Protein AF-A0A833VBT4-F1 (afdb_monomer)

Nearest PDB structures (foldseek):
  5vhp-assembly1_B  TM=3.359E-01  e=5.376E+00  Homo sapiens

Radius of gyration: 18.49 Å; Cα contacts (8 Å, |Δi|>4): 101; chains: 1; bounding box: 42×45×39 Å

Foldseek 3Di:
DDPVVVVCVVPQADADEAEAEAEPDPVRLVVVVVVVVVLVVQCPDPVSVRHHDYYEYEYAPQDDDPCVVPGHYDYDDHDDPPPPDPPPVPVPDD

InterPro domains:
  IPR044845 Glycosyltransferase HPAT/SRGT1-like [PTHR31485] (11-85)
  IPR056508 Hydroxyproline O-arabinosyltransferase-like domain [PF23452] (16-85)

Structure (mmCIF, N/CA/C/O backbone):
data_AF-A0A833VBT4-F1
#
_entry.id   AF-A0A833VBT4-F1
#
loop_
_atom_site.group_PDB
_atom_site.id
_atom_site.type_symbol
_atom_site.label_atom_id
_atom_site.label_alt_id
_atom_site.label_comp_id
_atom_site.label_asym_id
_atom_site.label_entity_id
_atom_site.label_seq_id
_atom_site.pdbx_PDB_ins_code
_atom_site.Cartn_x
_atom_site.Cartn_y
_atom_site.Cartn_z
_atom_site.occupancy
_atom_site.B_iso_or_equiv
_atom_site.auth_seq_id
_atom_site.auth_comp_id
_atom_site.auth_asym_id
_atom_site.auth_atom_id
_atom_site.pdbx_PDB_model_num
ATOM 1 N N . MET A 1 1 ? -7.368 18.477 15.048 1.00 52.59 1 MET A N 1
ATOM 2 C CA . MET A 1 1 ? -7.969 18.851 13.749 1.00 52.59 1 MET A CA 1
ATOM 3 C C . MET A 1 1 ? -8.642 20.213 13.882 1.00 52.59 1 MET A C 1
ATOM 5 O O . MET A 1 1 ? -9.181 20.459 14.955 1.00 52.59 1 MET A O 1
ATOM 9 N N . PRO A 1 2 ? -8.598 21.082 12.856 1.00 51.28 2 PRO A N 1
ATOM 10 C CA . PRO A 1 2 ? -9.328 22.354 12.844 1.00 51.28 2 PRO A CA 1
ATOM 11 C C . PRO A 1 2 ? -10.843 22.155 13.011 1.00 51.28 2 PRO A C 1
ATOM 13 O O . PRO A 1 2 ? -11.400 21.193 12.483 1.00 51.28 2 PRO A O 1
ATOM 16 N N . GLU A 1 3 ? -11.507 23.069 13.723 1.00 53.03 3 GLU A N 1
ATOM 17 C CA . GLU A 1 3 ? -12.948 23.003 14.038 1.00 53.03 3 GLU A CA 1
ATOM 18 C C . GLU A 1 3 ? -13.850 22.985 12.786 1.00 53.03 3 GLU A C 1
ATOM 20 O O . GLU A 1 3 ? -14.910 22.363 12.796 1.00 53.03 3 GLU A O 1
ATOM 25 N N . GLU A 1 4 ? -13.400 23.563 11.667 1.00 51.19 4 GLU A N 1
ATOM 26 C CA . GLU A 1 4 ? -14.099 23.513 10.369 1.00 51.19 4 GLU A CA 1
ATOM 27 C C . GLU A 1 4 ? -14.294 22.092 9.824 1.00 51.19 4 GLU A C 1
ATOM 29 O O . GLU A 1 4 ? -15.260 21.836 9.110 1.00 51.19 4 GLU A O 1
ATOM 34 N N . ILE A 1 5 ? -13.428 21.139 10.186 1.00 57.47 5 ILE A N 1
ATOM 35 C CA . ILE A 1 5 ? -13.559 19.743 9.743 1.00 57.47 5 ILE A CA 1
ATOM 36 C C . ILE A 1 5 ? -14.622 19.001 10.569 1.00 57.47 5 ILE A C 1
ATOM 38 O O . ILE A 1 5 ? -15.302 18.118 10.048 1.00 57.47 5 ILE A O 1
ATOM 42 N N . LYS A 1 6 ? -14.840 19.398 11.831 1.00 52.72 6 LYS A N 1
ATOM 43 C CA . LYS A 1 6 ? -15.88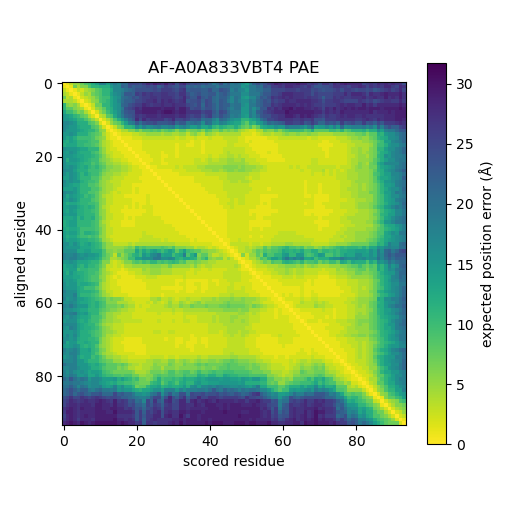2 18.809 12.686 1.00 52.72 6 LYS A CA 1
ATOM 44 C C . LYS A 1 6 ? -17.292 19.184 12.235 1.00 52.72 6 LYS A C 1
ATOM 46 O O . LYS A 1 6 ? -18.206 18.389 12.423 1.00 52.72 6 LYS A O 1
ATOM 51 N N . SER A 1 7 ? -17.497 20.357 11.629 1.00 45.12 7 SER A N 1
ATOM 52 C CA . SER A 1 7 ? -18.839 20.794 11.206 1.00 45.12 7 SER A CA 1
ATOM 53 C C . SER A 1 7 ? -19.397 19.970 10.035 1.00 45.12 7 SER A C 1
ATOM 55 O O 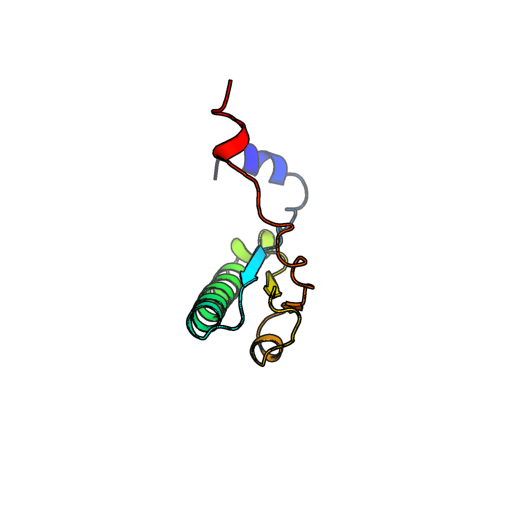. SER A 1 7 ? -20.608 19.758 9.959 1.00 45.12 7 SER A O 1
ATOM 57 N N . LEU A 1 8 ? -18.524 19.391 9.198 1.00 52.34 8 LEU A N 1
ATOM 58 C CA . LEU A 1 8 ? -18.888 18.408 8.168 1.00 52.34 8 LEU A CA 1
ATOM 59 C C . LEU A 1 8 ? -19.350 17.058 8.750 1.00 52.34 8 LEU A C 1
ATOM 61 O O . LEU A 1 8 ? -20.002 16.293 8.042 1.00 52.34 8 LEU A O 1
ATOM 65 N N . ALA A 1 9 ? -19.063 16.770 10.026 1.00 52.75 9 ALA A N 1
ATOM 66 C CA . ALA A 1 9 ? -19.427 15.518 10.701 1.00 52.75 9 ALA A CA 1
ATOM 67 C C . ALA A 1 9 ? -20.920 15.416 11.079 1.00 52.75 9 ALA A C 1
ATOM 69 O O . ALA A 1 9 ? -21.347 14.408 11.638 1.00 52.75 9 ALA A O 1
ATOM 70 N N . THR A 1 10 ? -21.736 16.429 10.760 1.00 51.72 10 THR A N 1
ATOM 71 C CA . THR A 1 10 ? -23.207 16.301 10.777 1.00 51.72 10 THR A CA 1
ATOM 72 C C . THR A 1 10 ? -23.742 15.483 9.594 1.00 51.72 10 THR A C 1
ATOM 74 O O . THR A 1 10 ? -24.881 15.022 9.636 1.00 51.72 10 THR A O 1
ATOM 77 N N . GLY A 1 11 ? -22.915 15.233 8.572 1.00 58.50 11 GLY A N 1
ATOM 78 C CA . GLY A 1 11 ? -23.092 14.157 7.599 1.00 58.50 11 GLY A CA 1
ATOM 79 C C . GLY A 1 11 ? -22.150 12.994 7.919 1.00 58.50 11 GLY A C 1
ATOM 80 O O . GLY A 1 11 ? -21.048 13.214 8.410 1.00 58.50 11 GLY A O 1
ATOM 81 N N . SER A 1 12 ? -22.588 11.759 7.646 1.00 62.66 12 SER A N 1
ATOM 82 C CA . SER A 1 12 ? -21.788 10.524 7.746 1.00 62.66 12 SER A CA 1
ATOM 83 C C . SER A 1 12 ? -20.300 10.774 7.456 1.00 62.66 12 SER A C 1
ATOM 85 O O . SER A 1 12 ? -19.960 11.146 6.329 1.00 62.66 12 SER A O 1
ATOM 87 N N . LEU A 1 13 ? -19.428 10.547 8.449 1.00 70.12 13 LEU A N 1
ATOM 88 C CA . LEU A 1 13 ? -17.972 10.632 8.298 1.00 70.12 13 LEU A CA 1
ATOM 89 C C . LEU A 1 13 ? -17.549 9.885 7.025 1.00 70.12 13 LEU A C 1
ATOM 91 O O . LEU A 1 13 ? -17.862 8.707 6.856 1.00 70.12 13 LEU A O 1
ATOM 95 N N . ARG A 1 14 ? -16.902 10.592 6.089 1.00 81.69 14 ARG A N 1
ATOM 96 C CA . ARG A 1 14 ? -16.386 9.988 4.855 1.00 81.69 14 ARG A CA 1
ATOM 97 C C . ARG A 1 14 ? -14.981 9.462 5.140 1.00 81.69 14 ARG A C 1
ATOM 99 O O . ARG A 1 14 ? -14.086 10.285 5.331 1.00 81.69 14 ARG A O 1
ATOM 106 N N . PRO A 1 15 ? -14.772 8.138 5.168 1.00 89.25 15 PRO A N 1
ATOM 107 C CA . PRO A 1 15 ? -13.468 7.589 5.489 1.00 89.25 15 PRO A CA 1
ATOM 108 C C . PRO A 1 15 ? -12.450 7.920 4.391 1.00 89.25 15 PRO A C 1
ATOM 110 O O . PRO A 1 15 ? -12.782 7.908 3.202 1.00 89.25 15 PRO A O 1
ATOM 113 N N . PHE A 1 16 ? -11.201 8.187 4.773 1.00 91.38 16 PHE A N 1
ATOM 114 C CA . PHE A 1 16 ? -10.107 8.426 3.830 1.00 91.38 16 PHE A CA 1
ATOM 115 C C . PHE A 1 16 ? -9.311 7.148 3.545 1.00 91.38 16 PHE A C 1
ATOM 117 O O . PHE A 1 16 ? -9.241 6.232 4.363 1.00 91.38 16 PHE A O 1
ATOM 124 N N . HIS A 1 17 ? -8.689 7.082 2.368 1.00 95.25 17 HIS A N 1
ATOM 125 C CA . HIS A 1 17 ? -7.850 5.956 1.955 1.00 95.25 17 HIS A CA 1
ATOM 126 C C . HIS A 1 17 ? -6.375 6.345 2.010 1.00 95.25 17 HIS A C 1
ATOM 128 O O . HIS A 1 17 ? -5.982 7.375 1.468 1.00 95.25 17 HIS A O 1
ATOM 134 N N . VAL A 1 18 ? -5.548 5.510 2.634 1.00 96.38 18 VAL A N 1
ATOM 135 C CA . VAL A 1 18 ? -4.102 5.731 2.732 1.00 96.38 18 VAL A CA 1
ATOM 136 C C . VAL A 1 18 ? -3.400 5.046 1.564 1.00 96.38 18 VAL A C 1
ATOM 138 O O . VAL A 1 18 ? -3.526 3.835 1.382 1.00 96.38 18 VAL A O 1
ATOM 141 N N . ALA A 1 19 ? -2.632 5.810 0.790 1.00 97.31 19 ALA A N 1
ATOM 142 C CA . ALA A 1 19 ? -1.779 5.289 -0.272 1.00 97.31 19 ALA A CA 1
ATOM 143 C C . ALA A 1 19 ? -0.299 5.457 0.102 1.00 97.31 19 ALA A C 1
ATOM 145 O O . ALA A 1 19 ? 0.136 6.554 0.445 1.00 97.31 19 ALA A O 1
ATOM 146 N N . LEU A 1 20 ? 0.472 4.372 0.023 1.00 96.75 20 LEU A N 1
ATOM 147 C CA . LEU A 1 20 ? 1.917 4.364 0.257 1.00 96.75 20 LEU A CA 1
ATOM 148 C C . LEU A 1 20 ? 2.649 4.009 -1.033 1.00 96.75 20 LEU A C 1
ATOM 150 O O . LEU A 1 20 ? 2.508 2.893 -1.518 1.00 96.75 20 LEU A O 1
ATOM 154 N N . THR A 1 21 ? 3.485 4.898 -1.557 1.00 95.62 21 THR A N 1
ATOM 155 C CA . THR A 1 21 ? 4.387 4.578 -2.672 1.00 95.62 21 THR A CA 1
ATOM 156 C C . THR A 1 21 ? 5.621 3.830 -2.171 1.00 95.62 21 THR A C 1
ATOM 158 O O . THR A 1 21 ? 6.288 4.302 -1.251 1.00 95.62 21 THR A O 1
ATOM 161 N N . ALA A 1 22 ? 5.946 2.686 -2.776 1.00 95.88 22 ALA A N 1
ATOM 162 C CA . ALA A 1 22 ? 7.042 1.825 -2.331 1.00 95.88 22 ALA A CA 1
ATOM 163 C C . ALA A 1 22 ? 7.810 1.172 -3.490 1.00 95.88 22 ALA A C 1
ATOM 165 O O . ALA A 1 22 ? 7.243 0.859 -4.538 1.00 95.88 22 ALA A O 1
ATOM 166 N N . THR A 1 23 ? 9.099 0.941 -3.264 1.00 93.94 23 THR A N 1
ATOM 167 C CA . THR A 1 23 ? 10.014 0.099 -4.051 1.00 93.94 23 THR A CA 1
ATOM 168 C C . THR A 1 23 ? 10.091 -1.309 -3.436 1.00 93.94 23 THR A C 1
ATOM 170 O O . THR A 1 23 ? 9.541 -1.570 -2.366 1.00 93.94 23 THR A O 1
ATOM 173 N N . ALA A 1 24 ? 10.787 -2.248 -4.089 1.00 92.00 24 ALA A N 1
ATOM 174 C CA . ALA A 1 24 ? 10.985 -3.611 -3.566 1.00 92.00 24 ALA A CA 1
ATOM 175 C C . ALA A 1 24 ? 12.258 -3.785 -2.704 1.00 92.00 24 ALA A C 1
ATOM 177 O O . ALA A 1 24 ? 12.596 -4.908 -2.312 1.00 92.00 24 ALA A O 1
ATOM 178 N N . ASP A 1 25 ? 12.996 -2.711 -2.409 1.00 94.31 25 ASP A N 1
ATOM 179 C CA . ASP A 1 25 ? 14.224 -2.807 -1.617 1.00 94.31 25 ASP A CA 1
ATOM 180 C C . ASP A 1 25 ? 13.931 -3.183 -0.143 1.00 94.31 25 ASP A C 1
ATOM 182 O O . ASP A 1 25 ? 12.807 -3.030 0.348 1.00 94.31 25 ASP A O 1
ATOM 186 N N . PRO A 1 26 ? 14.914 -3.743 0.589 1.00 95.56 26 PRO A N 1
ATOM 187 C CA . PRO A 1 26 ? 14.712 -4.167 1.975 1.00 95.56 26 PRO A CA 1
ATOM 188 C C . PRO A 1 26 ? 14.226 -3.058 2.918 1.00 95.56 26 PRO A C 1
ATOM 190 O O . PRO A 1 26 ? 13.426 -3.340 3.812 1.00 95.56 26 PRO A O 1
ATOM 193 N N . TYR A 1 27 ? 14.674 -1.816 2.720 1.00 95.38 27 TYR A N 1
ATOM 194 C CA . TYR A 1 27 ? 14.308 -0.692 3.575 1.00 95.38 27 TYR A CA 1
ATOM 195 C C . TYR A 1 27 ? 12.859 -0.266 3.330 1.00 95.38 27 TYR A C 1
ATOM 197 O O . TYR A 1 27 ? 12.078 -0.199 4.280 1.00 95.38 27 TYR A O 1
ATOM 205 N N . SER A 1 28 ? 12.459 -0.100 2.066 1.00 95.38 28 SER A N 1
ATOM 206 C CA . SER A 1 28 ? 11.077 0.222 1.695 1.00 95.38 28 SER A CA 1
ATOM 207 C C . SER A 1 28 ? 10.089 -0.853 2.165 1.00 95.38 28 SER A C 1
ATOM 209 O O . SER A 1 28 ? 9.009 -0.535 2.674 1.00 95.38 28 SER A O 1
ATOM 211 N N . ARG A 1 29 ? 10.477 -2.137 2.118 1.00 95.50 29 ARG A N 1
ATOM 212 C CA . ARG A 1 29 ? 9.671 -3.238 2.680 1.00 95.50 29 ARG A CA 1
ATOM 213 C C . ARG A 1 29 ? 9.491 -3.128 4.194 1.00 95.50 29 ARG A C 1
ATOM 215 O O . ARG A 1 29 ? 8.378 -3.306 4.689 1.00 95.50 29 ARG A O 1
ATOM 222 N N . TRP A 1 30 ? 10.559 -2.836 4.934 1.00 97.06 30 TRP A N 1
ATOM 223 C CA . TRP A 1 30 ? 10.482 -2.657 6.385 1.00 97.06 30 TRP A CA 1
ATOM 224 C C . TRP A 1 30 ? 9.632 -1.438 6.767 1.00 97.06 30 TRP A C 1
ATOM 226 O O . TRP A 1 30 ? 8.730 -1.560 7.598 1.00 97.06 30 TRP A O 1
ATOM 236 N N . GLN A 1 31 ? 9.830 -0.300 6.096 1.00 97.38 31 GLN A N 1
ATOM 237 C CA . GLN A 1 31 ? 9.011 0.898 6.298 1.00 97.38 31 GLN A CA 1
ATOM 238 C C . GLN A 1 31 ? 7.530 0.642 5.998 1.00 97.38 31 GLN A C 1
ATOM 240 O O . GLN A 1 31 ? 6.669 1.017 6.795 1.00 97.38 31 GLN A O 1
ATOM 245 N N . SER A 1 32 ? 7.229 -0.067 4.906 1.00 97.81 32 SER A N 1
ATOM 246 C CA . SER A 1 32 ? 5.855 -0.430 4.538 1.00 97.81 32 SER A CA 1
ATOM 247 C C . SER A 1 32 ? 5.156 -1.225 5.641 1.00 97.81 32 SER A C 1
ATOM 249 O O . SER A 1 32 ? 3.998 -0.953 5.961 1.00 97.81 32 SER A O 1
ATOM 251 N N . ARG A 1 33 ? 5.863 -2.171 6.276 1.00 97.75 33 ARG A N 1
ATOM 252 C CA . ARG A 1 33 ? 5.320 -2.948 7.400 1.00 97.75 33 ARG A CA 1
ATOM 253 C C . ARG A 1 33 ? 5.045 -2.091 8.628 1.00 97.75 33 ARG A C 1
ATOM 255 O O . ARG A 1 33 ? 3.997 -2.262 9.246 1.00 97.75 33 ARG A O 1
ATOM 262 N N . ILE A 1 34 ? 5.939 -1.162 8.968 1.00 98.00 34 ILE A N 1
ATOM 263 C CA . ILE A 1 34 ? 5.734 -0.245 10.100 1.00 98.00 34 ILE A CA 1
ATOM 264 C C . ILE A 1 34 ? 4.501 0.626 9.862 1.00 98.00 34 ILE A C 1
ATOM 266 O O . ILE A 1 34 ? 3.641 0.729 10.736 1.00 98.00 34 ILE A O 1
ATOM 270 N N . MET A 1 35 ? 4.382 1.217 8.673 1.00 97.62 35 MET A N 1
ATOM 271 C CA . MET A 1 35 ? 3.233 2.057 8.333 1.00 97.62 35 MET A CA 1
ATOM 272 C C . MET A 1 35 ? 1.926 1.265 8.367 1.00 97.62 35 MET A C 1
ATOM 274 O O . MET A 1 35 ? 0.945 1.724 8.947 1.00 97.62 35 MET A O 1
ATOM 278 N N . TYR A 1 36 ? 1.917 0.052 7.808 1.00 98.06 36 TYR A N 1
ATOM 279 C CA . TYR A 1 36 ? 0.726 -0.793 7.811 1.00 98.06 36 TYR A CA 1
ATOM 280 C C . TYR A 1 36 ? 0.340 -1.272 9.218 1.00 98.06 36 TYR A C 1
ATOM 282 O O . TYR A 1 36 ? -0.846 -1.345 9.544 1.00 98.06 36 TYR A O 1
ATOM 290 N N . TYR A 1 37 ? 1.320 -1.549 10.081 1.00 98.00 37 TYR A N 1
ATOM 291 C CA . TYR A 1 37 ? 1.074 -1.848 11.491 1.00 98.00 37 TYR A CA 1
ATOM 292 C C . TYR A 1 37 ? 0.342 -0.694 12.186 1.00 98.00 37 TYR A C 1
ATOM 294 O O . TYR A 1 37 ? -0.713 -0.914 12.782 1.00 98.00 37 TYR A O 1
ATOM 302 N N . TRP A 1 38 ? 0.846 0.535 12.056 1.00 96.75 38 TRP A N 1
ATOM 303 C CA . TRP A 1 38 ? 0.228 1.704 12.684 1.00 96.75 38 TRP A CA 1
ATOM 304 C C . TRP A 1 38 ? -1.129 2.055 12.078 1.00 96.75 38 TRP A C 1
ATOM 306 O O . TRP A 1 38 ? -2.046 2.381 12.825 1.00 96.75 38 TRP A O 1
ATOM 316 N N . TYR A 1 39 ? -1.306 1.897 10.762 1.00 96.56 39 TYR A N 1
ATOM 317 C CA . TYR A 1 39 ? -2.620 2.001 10.120 1.00 96.56 39 TYR A CA 1
ATOM 318 C C . TYR A 1 39 ? -3.640 1.072 10.795 1.00 96.56 39 TYR A C 1
ATOM 320 O O . TYR A 1 39 ? -4.718 1.524 11.179 1.00 96.56 39 TYR A O 1
ATOM 328 N N . LYS A 1 40 ? -3.292 -0.208 10.997 1.00 96.38 40 LYS A N 1
ATOM 329 C CA . LYS A 1 40 ? -4.177 -1.170 11.672 1.00 96.38 40 LYS A CA 1
ATOM 330 C C . LYS A 1 40 ? -4.430 -0.787 13.129 1.00 96.38 40 LYS A C 1
ATOM 332 O O . LYS A 1 40 ? -5.567 -0.877 13.579 1.00 96.38 40 LYS A O 1
ATOM 337 N N . ALA A 1 41 ? -3.396 -0.349 13.848 1.00 96.00 41 ALA A N 1
ATOM 338 C CA . ALA A 1 41 ? -3.508 0.052 15.248 1.00 96.00 41 ALA A CA 1
ATOM 339 C C . ALA A 1 41 ? -4.413 1.281 15.439 1.00 96.00 41 ALA A C 1
ATOM 341 O O . ALA A 1 41 ? -5.189 1.323 16.387 1.00 96.00 41 ALA A O 1
ATOM 342 N N . ILE A 1 42 ? -4.343 2.266 14.539 1.00 93.88 42 ILE A N 1
ATOM 343 C CA . ILE A 1 42 ? -5.204 3.457 14.565 1.00 93.88 42 ILE A CA 1
ATOM 344 C C . ILE A 1 42 ? -6.626 3.092 14.142 1.00 93.88 42 ILE A C 1
ATOM 346 O O . ILE A 1 42 ? -7.576 3.431 14.834 1.00 93.88 42 ILE A O 1
ATOM 350 N N . LYS A 1 43 ? -6.792 2.327 13.059 1.00 93.75 43 LYS A N 1
ATOM 351 C CA . LYS A 1 43 ? -8.115 1.898 12.583 1.00 93.75 43 LYS A CA 1
ATOM 352 C C . LYS A 1 43 ? -8.889 1.053 13.604 1.00 93.75 43 LYS A C 1
ATOM 354 O O . LYS A 1 43 ? -10.114 1.049 13.581 1.00 93.75 43 LYS A O 1
ATOM 359 N N . ALA A 1 44 ? -8.195 0.333 14.483 1.00 93.06 44 ALA A N 1
ATOM 360 C CA . ALA A 1 44 ? -8.815 -0.443 15.554 1.00 93.06 44 ALA A CA 1
ATOM 361 C C . ALA A 1 44 ? -9.311 0.412 16.740 1.00 93.06 44 ALA A C 1
ATOM 363 O O . ALA A 1 44 ? -10.007 -0.115 17.606 1.00 93.06 44 ALA A O 1
ATOM 364 N N . GLN A 1 45 ? -8.955 1.700 16.809 1.00 91.25 45 GLN A N 1
ATOM 365 C CA . GLN A 1 4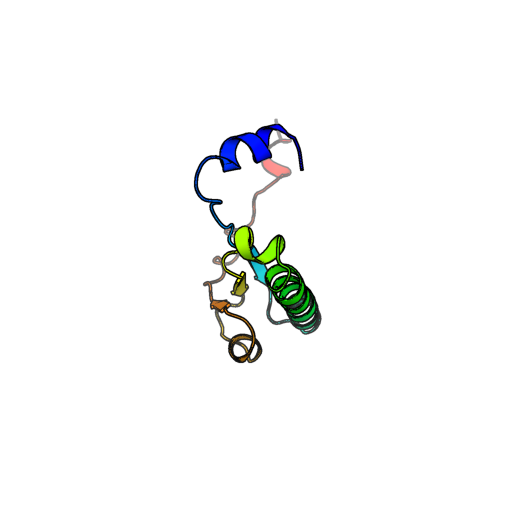5 ? -9.417 2.607 17.864 1.00 91.25 45 GLN A CA 1
ATOM 366 C C . GLN A 1 45 ? -10.830 3.139 17.556 1.00 91.25 45 GLN A C 1
ATOM 368 O O . GLN A 1 45 ? -11.200 3.233 16.383 1.00 91.25 45 GLN A O 1
ATOM 373 N N . PRO A 1 46 ? -11.642 3.483 18.575 1.00 81.19 46 PRO A N 1
ATOM 374 C CA . PRO A 1 46 ? -13.032 3.905 18.375 1.00 81.19 46 PRO A CA 1
ATOM 375 C C . PRO A 1 46 ? -13.183 5.115 17.443 1.00 81.19 46 PRO A C 1
ATOM 377 O O . PRO A 1 46 ? -14.036 5.110 16.560 1.00 81.19 46 PRO A O 1
ATOM 380 N N . ASP A 1 47 ? -12.322 6.116 17.604 1.00 75.62 47 ASP A N 1
ATOM 381 C CA . ASP A 1 47 ? -12.237 7.320 16.776 1.00 75.62 47 ASP A CA 1
ATOM 382 C C . ASP A 1 47 ? -11.628 7.032 15.394 1.00 75.62 47 ASP A C 1
ATOM 384 O O . ASP A 1 47 ? -12.188 7.416 14.366 1.00 75.62 47 ASP A O 1
ATOM 388 N N . GLY A 1 48 ? -10.534 6.271 15.348 1.00 73.50 48 GLY A N 1
ATOM 389 C CA . GLY A 1 48 ? -9.861 5.911 14.104 1.00 73.50 48 GLY A CA 1
ATOM 390 C C . GLY A 1 48 ? -10.702 5.022 13.184 1.00 73.50 48 GLY A C 1
ATOM 391 O O . GLY A 1 48 ? -10.585 5.122 11.966 1.00 73.50 48 GLY A O 1
ATOM 392 N N . SER A 1 49 ? -11.589 4.185 13.724 1.00 75.38 49 SER A N 1
ATOM 393 C CA . SER A 1 49 ? -12.421 3.269 12.931 1.00 75.38 49 SER A CA 1
ATOM 394 C C . SER A 1 49 ? -13.404 3.979 11.991 1.00 75.38 49 SER A C 1
ATOM 396 O O . SER A 1 49 ? -13.710 3.450 10.921 1.00 75.38 49 SER A O 1
ATOM 398 N N . ALA A 1 50 ? -13.862 5.180 12.361 1.00 80.62 50 ALA A N 1
ATOM 399 C CA . ALA A 1 50 ? -14.814 5.963 11.578 1.00 80.62 50 ALA A CA 1
ATOM 400 C C . ALA A 1 50 ? -14.139 6.794 10.471 1.00 80.62 50 ALA A C 1
ATOM 402 O O . ALA A 1 50 ? -14.743 7.043 9.428 1.00 80.62 50 ALA A O 1
ATOM 403 N N . GLU A 1 51 ? -12.883 7.203 10.672 1.00 86.31 51 GLU A N 1
ATOM 404 C CA . GLU A 1 51 ? -12.134 8.024 9.711 1.00 86.31 51 GLU A CA 1
ATOM 405 C C . GLU A 1 51 ? -11.274 7.186 8.748 1.00 86.31 51 GLU A C 1
ATOM 407 O O . GLU A 1 51 ? -11.066 7.564 7.593 1.00 86.31 51 GLU A O 1
ATOM 412 N N . MET A 1 52 ? -10.778 6.029 9.196 1.00 91.44 52 MET A N 1
ATOM 413 C CA . MET A 1 52 ? -9.799 5.225 8.462 1.00 91.44 52 MET A CA 1
ATOM 414 C C . MET A 1 52 ? -10.475 4.221 7.517 1.00 91.44 52 MET A C 1
ATOM 416 O O . MET A 1 52 ? -10.904 3.131 7.911 1.00 91.44 52 MET A O 1
ATOM 420 N N . GLY A 1 53 ? -10.486 4.550 6.226 1.00 92.62 53 GLY A N 1
ATOM 421 C CA . GLY A 1 53 ? -10.946 3.694 5.133 1.00 92.62 53 GLY A CA 1
ATOM 422 C C . GLY A 1 53 ? -9.945 2.591 4.800 1.00 92.62 53 GLY A C 1
ATOM 423 O O . GLY A 1 53 ? -9.617 1.760 5.646 1.00 92.62 53 GLY A O 1
ATOM 424 N N . GLY A 1 54 ? -9.476 2.522 3.557 1.00 94.81 54 GLY A N 1
ATOM 425 C CA . GLY A 1 54 ? -8.523 1.502 3.111 1.00 94.81 54 GLY A CA 1
ATOM 426 C C . GLY A 1 54 ? -7.054 1.904 3.263 1.00 94.81 54 GLY A C 1
ATOM 427 O O . GLY A 1 54 ? -6.721 3.055 3.541 1.00 94.81 54 GLY A O 1
ATOM 428 N N . PHE A 1 55 ? -6.175 0.925 3.062 1.00 97.62 55 PHE A N 1
ATOM 429 C CA . PHE A 1 55 ? -4.737 1.124 2.904 1.00 97.62 55 PHE A CA 1
ATOM 430 C C . PHE A 1 55 ? -4.292 0.388 1.647 1.00 97.62 55 PHE A C 1
ATOM 432 O O . PHE A 1 55 ? -4.626 -0.785 1.476 1.00 97.62 55 PHE A O 1
ATOM 439 N N . THR A 1 56 ? -3.526 1.046 0.782 1.00 98.31 56 THR A N 1
ATOM 440 C CA . THR A 1 56 ? -2.926 0.411 -0.393 1.00 98.31 56 THR A CA 1
ATOM 441 C C . THR A 1 56 ? -1.481 0.837 -0.547 1.00 98.31 56 THR A C 1
ATOM 443 O O . THR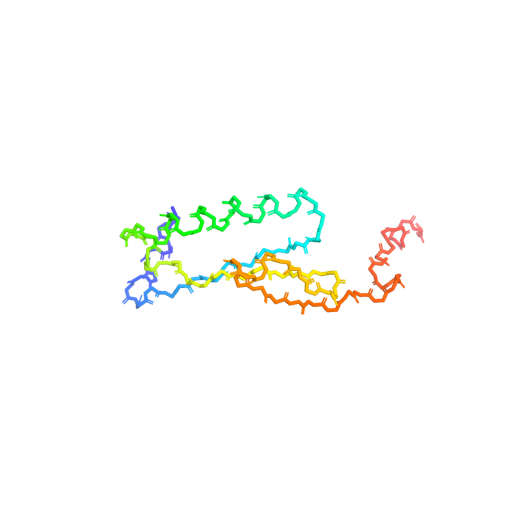 A 1 56 ? -1.155 2.021 -0.581 1.00 98.31 56 THR A O 1
ATOM 446 N N . ARG A 1 57 ? -0.607 -0.151 -0.697 1.00 98.00 57 ARG A N 1
ATOM 447 C CA . ARG A 1 57 ? 0.767 0.060 -1.131 1.00 98.00 57 ARG A CA 1
ATOM 448 C C . ARG A 1 57 ? 0.818 0.085 -2.659 1.00 98.00 57 ARG A C 1
ATOM 450 O O . ARG A 1 57 ? 0.385 -0.863 -3.300 1.00 98.00 57 ARG A O 1
ATOM 457 N N . VAL A 1 58 ? 1.355 1.144 -3.243 1.00 97.50 58 VAL A N 1
ATOM 458 C CA . VAL A 1 58 ? 1.594 1.304 -4.679 1.00 97.50 58 VAL A CA 1
ATOM 459 C C . VAL A 1 58 ? 3.044 0.924 -4.966 1.00 97.50 58 VAL A C 1
ATOM 461 O O . VAL A 1 58 ? 3.971 1.654 -4.607 1.00 97.50 58 VAL A O 1
ATOM 464 N N . LEU A 1 59 ? 3.239 -0.245 -5.573 1.00 96.81 59 LEU A N 1
ATOM 465 C CA . LEU A 1 59 ? 4.550 -0.821 -5.855 1.00 96.81 59 LEU A CA 1
ATOM 466 C C . LEU A 1 59 ? 4.989 -0.465 -7.279 1.00 96.81 59 LEU A C 1
ATOM 468 O O . LEU A 1 59 ? 4.426 -0.980 -8.241 1.00 96.81 59 LEU A O 1
ATOM 472 N N . HIS A 1 60 ? 6.011 0.382 -7.413 1.00 92.06 60 HIS A N 1
ATOM 473 C CA . HIS A 1 60 ? 6.452 0.936 -8.705 1.00 92.06 60 HIS A CA 1
ATOM 474 C C . HIS A 1 60 ? 7.664 0.219 -9.319 1.00 92.06 60 HIS A C 1
ATOM 476 O O . HIS A 1 60 ? 8.448 0.803 -10.062 1.00 92.06 60 HIS A O 1
ATOM 482 N N . THR A 1 61 ? 7.830 -1.067 -9.010 1.00 90.88 61 THR A N 1
ATOM 483 C CA . THR A 1 61 ? 8.864 -1.923 -9.615 1.00 90.88 61 THR A CA 1
ATOM 484 C C . THR A 1 61 ? 8.388 -2.655 -10.870 1.00 90.88 61 THR A C 1
ATOM 486 O O . THR A 1 61 ? 9.190 -3.332 -11.512 1.00 90.88 61 THR A O 1
ATOM 489 N N . GLY A 1 62 ? 7.089 -2.591 -11.187 1.00 91.38 62 GLY A N 1
ATOM 490 C CA . GLY A 1 62 ? 6.463 -3.377 -12.255 1.00 91.38 62 GLY A CA 1
ATOM 491 C C . GLY A 1 62 ? 6.412 -4.886 -11.989 1.00 91.38 62 GLY A C 1
ATOM 492 O O . GLY A 1 62 ? 6.071 -5.653 -12.884 1.00 91.38 62 GLY A O 1
ATOM 493 N N . LYS A 1 63 ? 6.786 -5.353 -10.788 1.00 93.25 63 LYS A N 1
ATOM 494 C CA . LYS A 1 63 ? 6.812 -6.783 -10.438 1.00 93.25 63 LYS A CA 1
ATOM 495 C C . LYS A 1 63 ? 6.266 -7.017 -9.030 1.00 93.25 63 LYS A C 1
ATOM 497 O O . LYS A 1 63 ? 6.607 -6.246 -8.133 1.00 93.25 63 LYS A O 1
ATOM 502 N N . PRO A 1 64 ? 5.479 -8.085 -8.813 1.00 94.88 64 PRO A N 1
ATOM 503 C CA . PRO A 1 64 ? 4.974 -8.424 -7.489 1.00 94.88 64 PRO A CA 1
ATOM 504 C C . PRO A 1 64 ? 6.107 -8.806 -6.526 1.00 94.88 64 PRO A C 1
ATOM 506 O O . PRO A 1 64 ? 7.172 -9.270 -6.942 1.00 94.88 64 PRO A O 1
ATOM 509 N N . ASP A 1 65 ? 5.858 -8.650 -5.227 1.00 94.81 65 ASP A N 1
ATOM 510 C CA . ASP A 1 65 ? 6.748 -9.104 -4.157 1.00 94.81 65 ASP A CA 1
ATOM 511 C C . ASP A 1 65 ? 5.979 -9.893 -3.083 1.00 94.81 65 ASP A C 1
ATOM 513 O O . ASP A 1 65 ? 4.751 -9.921 -3.060 1.00 94.81 65 ASP A O 1
ATOM 517 N N . ARG A 1 66 ? 6.709 -10.528 -2.157 1.00 94.12 66 ARG A N 1
ATOM 518 C CA . ARG A 1 66 ? 6.103 -11.314 -1.064 1.00 94.12 66 ARG A CA 1
ATOM 519 C C . ARG A 1 66 ? 5.301 -10.479 -0.063 1.00 94.12 66 ARG A C 1
ATOM 521 O O . ARG A 1 66 ? 4.538 -11.030 0.714 1.00 94.12 66 ARG A O 1
ATOM 528 N N . LEU A 1 67 ? 5.488 -9.159 -0.025 1.00 95.12 67 LEU A N 1
ATOM 529 C CA . LEU A 1 67 ? 4.770 -8.313 0.928 1.00 95.12 67 LEU A CA 1
ATOM 530 C C . LEU A 1 67 ? 3.311 -8.096 0.492 1.00 95.12 67 LEU A C 1
ATOM 532 O O . LEU A 1 67 ? 2.492 -7.663 1.298 1.00 95.12 67 LEU A O 1
ATOM 536 N N . MET A 1 68 ? 2.965 -8.448 -0.751 1.00 96.62 68 MET A N 1
ATOM 537 C CA . MET A 1 68 ? 1.583 -8.475 -1.238 1.00 96.62 68 MET A CA 1
ATOM 538 C C . MET A 1 68 ? 0.708 -9.498 -0.505 1.00 96.62 68 MET A C 1
ATOM 540 O O . MET A 1 68 ? -0.496 -9.282 -0.402 1.00 96.62 68 MET A O 1
ATOM 544 N N . ASP A 1 69 ? 1.311 -10.554 0.050 1.00 96.31 69 ASP A N 1
ATOM 545 C CA . ASP A 1 69 ? 0.611 -11.549 0.872 1.00 96.31 69 ASP A CA 1
ATOM 546 C C . ASP A 1 69 ? 0.161 -10.959 2.227 1.00 96.31 69 ASP A C 1
ATOM 548 O O . ASP A 1 69 ? -0.725 -11.496 2.888 1.00 96.31 69 ASP A O 1
ATOM 552 N N . GLU A 1 70 ? 0.767 -9.841 2.649 1.00 96.50 70 GLU A N 1
ATOM 553 C CA . GLU A 1 70 ? 0.536 -9.199 3.950 1.00 96.50 70 GLU A CA 1
ATOM 554 C C . GLU A 1 70 ? -0.180 -7.844 3.842 1.00 96.50 70 GLU A C 1
ATOM 556 O O . GLU A 1 70 ? -0.963 -7.482 4.722 1.00 96.50 70 GLU A O 1
ATOM 561 N N . ILE A 1 71 ? 0.124 -7.062 2.802 1.00 97.81 71 ILE A N 1
ATOM 562 C CA . ILE A 1 71 ? -0.324 -5.677 2.635 1.00 97.81 71 ILE A CA 1
ATOM 563 C C . ILE A 1 71 ? -1.064 -5.555 1.298 1.00 97.81 71 ILE A C 1
ATOM 565 O O . ILE A 1 71 ? -0.462 -5.855 0.260 1.00 97.81 71 ILE A O 1
ATOM 569 N N . PRO A 1 72 ? -2.308 -5.030 1.271 1.00 98.19 72 PRO A N 1
ATOM 570 C CA . PRO A 1 72 ? -3.008 -4.760 0.020 1.00 98.19 72 PRO A CA 1
ATOM 571 C C . PRO A 1 72 ? -2.141 -3.892 -0.890 1.00 98.19 72 PRO A C 1
ATOM 573 O O . PRO A 1 72 ? -1.754 -2.777 -0.528 1.00 98.19 72 PRO A O 1
ATOM 576 N N . THR A 1 73 ? -1.785 -4.432 -2.050 1.00 98.25 73 THR A N 1
ATOM 577 C CA . THR A 1 73 ? -0.788 -3.832 -2.934 1.00 98.25 73 THR A CA 1
ATOM 578 C C . THR A 1 73 ? -1.334 -3.721 -4.345 1.00 98.25 73 THR A C 1
ATOM 580 O O . THR A 1 73 ? -1.882 -4.679 -4.882 1.00 98.25 73 THR A O 1
ATOM 583 N N . PHE A 1 74 ? -1.123 -2.561 -4.951 1.00 97.69 74 PHE A N 1
ATOM 584 C CA . PHE A 1 74 ? -1.323 -2.321 -6.368 1.00 97.69 74 PHE A CA 1
ATOM 585 C C . PHE A 1 74 ? 0.047 -2.214 -7.041 1.00 97.69 74 PHE A C 1
ATOM 587 O O . PHE A 1 74 ? 0.857 -1.368 -6.661 1.00 97.69 74 PHE A O 1
ATOM 594 N N . VAL A 1 75 ? 0.330 -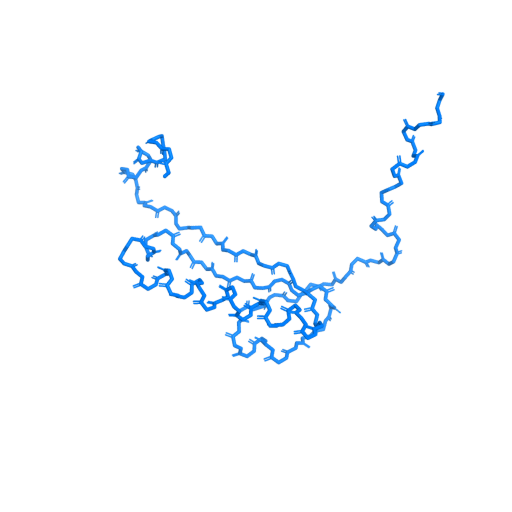3.100 -7.996 1.00 97.00 75 VAL A N 1
ATOM 595 C CA . VAL A 1 75 ? 1.574 -3.058 -8.778 1.00 97.00 75 VAL A CA 1
ATOM 596 C C . VAL A 1 75 ? 1.345 -2.135 -9.965 1.00 97.00 75 VAL A C 1
ATOM 598 O O . VAL A 1 75 ? 0.386 -2.328 -10.707 1.00 97.00 75 VAL A O 1
ATOM 601 N N . VAL A 1 76 ? 2.213 -1.141 -10.126 1.00 94.44 76 VAL A N 1
ATOM 602 C CA . VAL A 1 76 ? 2.170 -0.207 -11.253 1.00 94.44 76 VAL A CA 1
ATOM 603 C C . VAL A 1 76 ? 3.365 -0.405 -12.161 1.00 94.44 76 VAL A C 1
ATOM 605 O O . VAL A 1 76 ? 4.466 -0.732 -11.701 1.00 94.44 76 VAL A O 1
ATOM 608 N N . ASP A 1 77 ? 3.137 -0.162 -13.446 1.00 91.56 77 ASP A N 1
ATOM 609 C CA . ASP A 1 77 ? 4.206 -0.126 -14.427 1.00 91.56 77 ASP A CA 1
ATOM 610 C C . ASP A 1 77 ? 5.094 1.101 -14.176 1.00 91.56 77 ASP A C 1
ATOM 612 O O . ASP A 1 77 ? 4.583 2.213 -13.995 1.00 91.56 77 ASP A O 1
ATOM 616 N N . PRO A 1 78 ? 6.426 0.926 -14.131 1.00 86.88 78 PRO A N 1
ATOM 617 C CA . PRO A 1 78 ? 7.337 2.049 -14.031 1.00 86.88 78 PRO A CA 1
ATOM 618 C C . PRO A 1 78 ? 7.249 2.898 -15.298 1.00 86.88 78 PRO A C 1
ATOM 620 O O . PRO A 1 78 ? 7.019 2.394 -16.401 1.00 86.88 78 PRO A O 1
ATOM 623 N N . LEU A 1 79 ? 7.485 4.200 -15.144 1.00 86.00 79 LEU A N 1
ATOM 624 C CA . LEU A 1 79 ? 7.603 5.085 -16.294 1.00 86.00 79 LEU A CA 1
ATOM 625 C C . LEU A 1 79 ? 8.755 4.624 -17.205 1.00 86.00 79 LEU A C 1
ATOM 627 O O . LEU A 1 79 ? 9.783 4.154 -16.701 1.00 86.00 79 LEU A O 1
ATOM 631 N N . PRO A 1 80 ? 8.623 4.781 -18.536 1.00 86.38 80 PRO A N 1
ATOM 632 C CA . PRO A 1 80 ? 9.737 4.552 -19.441 1.00 86.38 80 PRO A CA 1
ATOM 633 C C . PRO A 1 80 ? 10.943 5.419 -19.040 1.00 86.38 80 PRO A C 1
ATOM 635 O O . PRO A 1 80 ? 10.755 6.566 -18.618 1.00 86.38 80 PRO A O 1
ATOM 638 N N . PRO A 1 81 ? 12.181 4.915 -19.190 1.00 82.25 81 PRO A N 1
ATOM 639 C CA . PRO A 1 81 ? 13.372 5.674 -18.832 1.00 82.25 81 PRO A CA 1
ATOM 640 C C . PRO A 1 81 ? 13.394 7.052 -19.505 1.00 82.25 81 PRO A C 1
ATOM 642 O O . PRO A 1 81 ? 13.293 7.149 -20.726 1.00 82.25 81 PRO A O 1
ATOM 645 N N . GLY A 1 82 ? 13.562 8.116 -18.716 1.00 80.00 82 GLY A N 1
ATOM 646 C CA . GLY A 1 82 ? 13.709 9.479 -19.230 1.00 80.00 82 GLY A CA 1
ATOM 647 C C . GLY A 1 82 ? 12.418 10.293 -19.319 1.00 80.00 82 GLY A C 1
ATOM 648 O O . GLY A 1 82 ? 12.507 11.492 -19.567 1.00 80.00 82 GLY A O 1
ATOM 649 N N . VAL A 1 83 ? 11.247 9.697 -19.075 1.00 82.25 83 VAL A N 1
ATOM 650 C CA . VAL A 1 83 ? 9.955 10.417 -19.018 1.00 82.25 83 VAL A CA 1
ATOM 651 C C . VAL A 1 83 ? 9.817 11.241 -17.730 1.00 82.25 83 VAL A C 1
ATOM 653 O O . VAL A 1 83 ? 9.114 12.244 -17.695 1.00 82.25 83 VAL A O 1
ATOM 656 N N . ASP A 1 84 ? 10.534 10.850 -16.679 1.00 73.19 84 ASP A N 1
ATOM 657 C CA . ASP A 1 84 ? 10.603 11.497 -15.367 1.00 73.19 84 ASP A CA 1
ATOM 658 C C . ASP A 1 84 ? 11.590 12.678 -15.305 1.00 73.19 84 ASP A C 1
ATOM 660 O O . ASP A 1 84 ? 11.661 13.391 -14.302 1.00 73.19 84 ASP A O 1
ATOM 664 N N . ARG A 1 85 ? 12.350 12.917 -16.382 1.00 71.88 85 ARG A N 1
ATOM 665 C CA . ARG A 1 85 ? 13.305 14.025 -16.470 1.00 71.88 85 ARG A CA 1
ATOM 666 C C . ARG A 1 85 ? 12.574 15.342 -16.709 1.00 71.88 85 ARG A C 1
ATOM 668 O O . ARG A 1 85 ? 12.503 15.839 -17.830 1.00 71.88 85 ARG A O 1
ATOM 675 N N . VAL A 1 86 ? 12.077 15.955 -15.641 1.00 62.47 86 VAL A N 1
ATOM 676 C CA . VAL A 1 86 ? 11.739 17.381 -15.663 1.00 62.47 86 VAL A CA 1
ATOM 677 C C . VAL A 1 86 ? 13.061 18.147 -15.639 1.00 62.47 86 VAL A C 1
ATOM 679 O O . VAL A 1 86 ? 13.715 18.247 -14.602 1.00 62.47 86 VAL A O 1
ATOM 682 N N . SER A 1 87 ? 13.503 18.640 -16.797 1.00 58.84 87 SER A N 1
ATOM 683 C CA . SER A 1 87 ? 14.693 19.487 -16.911 1.00 58.84 87 SER A CA 1
ATOM 684 C C . SER A 1 87 ? 14.476 20.802 -16.157 1.00 58.84 87 SER A C 1
ATOM 686 O O . SER A 1 87 ? 14.094 21.809 -16.748 1.00 58.84 87 SER A O 1
ATOM 688 N N . ILE A 1 88 ? 14.763 20.816 -14.852 1.00 57.62 88 ILE A N 1
ATOM 689 C CA . ILE A 1 88 ? 14.793 22.030 -14.012 1.00 57.62 88 ILE A CA 1
ATOM 690 C C . ILE A 1 88 ? 15.720 23.107 -14.615 1.00 57.62 88 ILE A C 1
ATOM 692 O O . ILE A 1 88 ? 15.528 24.295 -14.383 1.00 57.62 88 ILE A O 1
ATOM 696 N N . LEU A 1 89 ? 16.678 22.711 -15.461 1.00 53.25 89 LEU A N 1
ATOM 697 C CA . LEU A 1 89 ? 17.605 23.619 -16.136 1.00 53.25 89 LEU A CA 1
ATOM 698 C C . LEU A 1 89 ? 17.010 24.450 -17.291 1.00 53.25 89 LEU A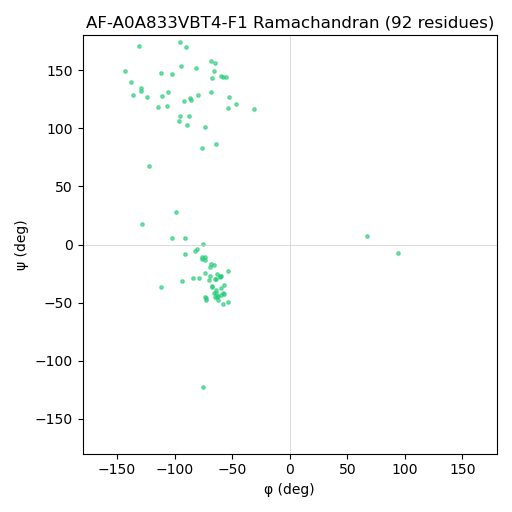 C 1
ATOM 700 O O . LEU A 1 89 ? 17.686 25.358 -17.761 1.00 53.25 89 LEU A O 1
ATOM 704 N N . SER A 1 90 ? 15.786 24.181 -17.765 1.00 53.84 90 SER A N 1
ATOM 705 C CA . SER A 1 90 ? 15.212 24.940 -18.895 1.00 53.84 90 SER A CA 1
ATOM 706 C C . SER A 1 90 ? 14.617 26.302 -18.503 1.00 53.84 90 SER A C 1
ATOM 708 O O . SER A 1 90 ? 14.170 27.027 -19.384 1.00 53.84 90 SER A O 1
ATOM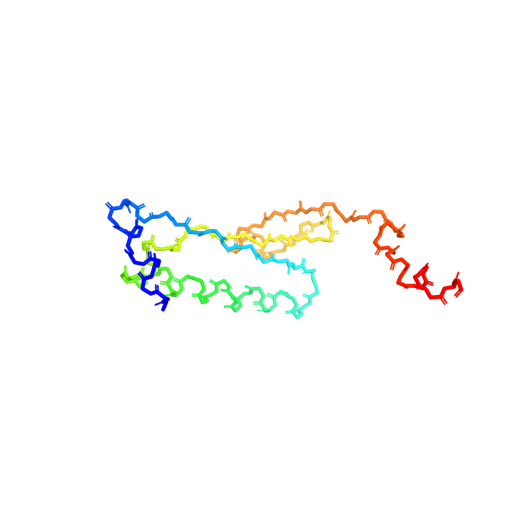 710 N N . LEU A 1 91 ? 14.591 26.654 -17.211 1.00 54.44 91 LEU A N 1
ATOM 711 C CA . LEU A 1 91 ? 14.029 27.919 -16.705 1.00 54.44 91 LEU A CA 1
ATOM 712 C C . LEU A 1 91 ? 15.090 28.982 -16.352 1.00 54.44 91 LEU A C 1
ATOM 714 O O . LEU A 1 91 ? 14.739 30.026 -15.816 1.00 54.44 91 LEU A O 1
ATOM 718 N N . TYR A 1 92 ? 16.375 28.726 -16.628 1.00 54.09 92 TYR A N 1
ATOM 719 C CA . TYR A 1 92 ? 17.491 29.633 -16.299 1.00 54.09 92 TYR A CA 1
ATOM 720 C C . TYR A 1 92 ? 18.413 29.949 -17.493 1.00 54.09 92 TYR A C 1
ATOM 722 O O . TYR A 1 92 ? 19.542 30.395 -17.301 1.00 54.09 92 TYR A O 1
ATOM 730 N N . LEU A 1 93 ? 17.950 29.713 -18.722 1.00 50.00 93 LEU A N 1
ATOM 731 C CA . LEU A 1 93 ? 18.650 30.102 -19.951 1.00 50.00 93 LEU A CA 1
ATOM 732 C C . LEU A 1 93 ? 17.751 31.015 -20.797 1.00 50.00 93 LEU A C 1
ATOM 734 O O . LEU A 1 93 ? 17.306 30.625 -21.872 1.00 50.00 93 LEU A O 1
ATOM 738 N N . GLU A 1 94 ? 17.495 32.217 -20.281 1.00 49.66 94 GLU A N 1
ATOM 739 C CA . GLU A 1 94 ? 17.230 33.438 -21.058 1.00 49.66 94 GLU A CA 1
ATOM 740 C C . GLU A 1 94 ? 18.114 34.561 -20.507 1.00 49.66 94 GLU A C 1
ATOM 742 O O . GLU A 1 94 ? 18.197 34.685 -19.261 1.00 49.66 94 GLU A O 1
#

Mean predicted aligned error: 9.62 Å

Secondary structure (DSSP, 8-state):
--HHHHHGGGS----EEEEEEE-SSHH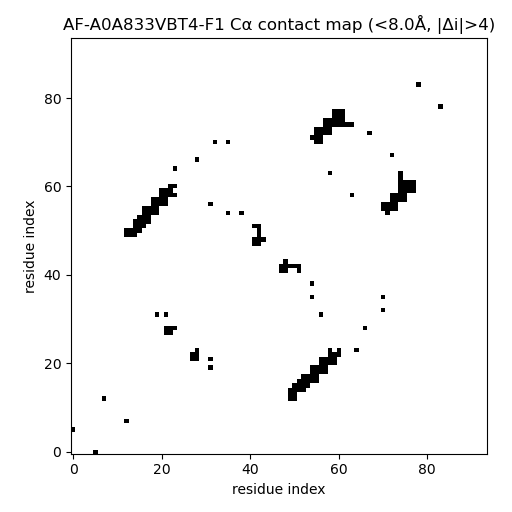HHHHHHHHHHHHHHHHTSTTHHHHEEEEEEEETTSS--GGGGTS-EEE-PPPPTT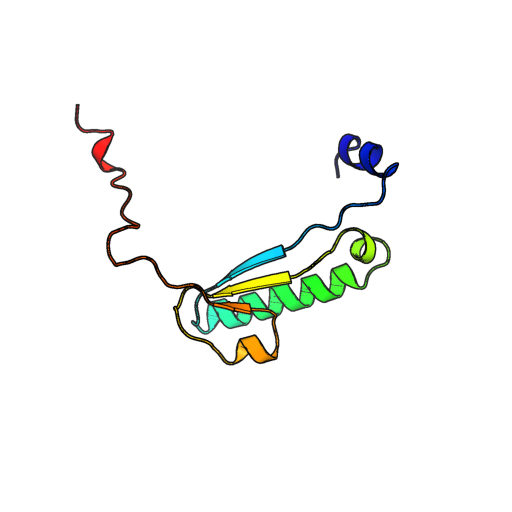TT---GGGGS--

Organism: NCBI:txid544730

Solvent-accessible surface area (backbone atoms only — not comparable to full-atom values): 5819 Å² total; per-residue (Å²): 133,66,71,76,64,56,66,60,57,84,42,84,68,74,50,46,69,48,76,42,82,36,57,86,48,74,65,45,49,52,52,49,51,55,53,52,51,50,52,52,60,42,34,72,35,85,73,33,45,55,45,48,52,55,64,36,37,39,32,54,68,56,61,91,62,79,59,53,84,80,40,57,60,47,73,34,77,54,78,62,91,73,76,82,64,73,66,77,70,74,82,74,78,126

Sequence (94 aa):
MPEEIKSLATGSLRPFHVALTATADPYSRWQSRIMYYWYKAIKAQPDGSAEMGGFTRVLHTGKPDRLMDEIPTFVVDPLPPGVDRVSILSLYLE

pLDDT: mean 83.47, std 17.14, range [45.12, 98.31]